Protein AF-A0A529HS28-F1 (afdb_monomer_lite)

Secondary structure (DSSP, 8-state):
-HHHHHHHHHHHHHTTPPPEE---TTS-HHHHHHHHHHHHHHT-SEE---SSSSSHHHHHHHHHHHHHHHHHHHHHHHHHHTT-

pLDDT: mean 97.05, std 5.56, range [56.0, 98.88]

Structure (mmCIF, N/CA/C/O backbone):
data_AF-A0A529HS28-F1
#
_entry.id   AF-A0A529HS28-F1
#
loop_
_atom_site.group_PDB
_atom_site.id
_atom_site.type_symbol
_atom_site.label_atom_id
_atom_site.label_alt_id
_atom_site.label_comp_id
_atom_site.label_asym_id
_atom_site.label_entity_id
_atom_site.label_seq_id
_atom_site.pdbx_PDB_ins_code
_atom_site.Cartn_x
_atom_site.Cartn_y
_atom_site.Cartn_z
_atom_site.occupancy
_atom_site.B_iso_or_equiv
_atom_site.auth_seq_id
_atom_site.auth_comp_id
_atom_site.auth_asym_id
_atom_site.auth_atom_id
_atom_site.pdbx_PDB_model_num
ATOM 1 N N . SER A 1 1 ? -6.719 8.207 -7.548 1.00 94.81 1 SER A N 1
ATOM 2 C CA . SER A 1 1 ? -6.061 9.098 -6.563 1.00 94.81 1 SER A CA 1
ATOM 3 C C . SER A 1 1 ? -5.857 8.355 -5.243 1.00 94.81 1 SER A C 1
ATOM 5 O O . SER A 1 1 ? -6.447 7.295 -5.079 1.00 94.81 1 SER A O 1
ATOM 7 N N . LEU A 1 2 ? -5.083 8.889 -4.286 1.00 97.31 2 LEU A N 1
ATOM 8 C CA . LEU A 1 2 ? -4.947 8.278 -2.947 1.00 97.31 2 LEU A CA 1
ATOM 9 C C . LEU A 1 2 ? -6.285 8.206 -2.186 1.00 97.31 2 LEU A C 1
ATOM 11 O O . LEU A 1 2 ? -6.533 7.250 -1.456 1.00 97.31 2 LEU A O 1
ATOM 15 N N . ALA A 1 3 ? -7.175 9.180 -2.401 1.00 98.25 3 ALA A N 1
ATOM 16 C CA . ALA A 1 3 ? -8.516 9.170 -1.821 1.00 98.25 3 ALA A CA 1
ATOM 17 C C . ALA A 1 3 ? -9.391 8.042 -2.396 1.00 98.25 3 ALA A C 1
ATOM 19 O O . ALA A 1 3 ? -10.157 7.426 -1.659 1.00 98.25 3 ALA A O 1
ATOM 20 N N . ASP A 1 4 ? -9.259 7.741 -3.694 1.00 98.62 4 ASP A N 1
ATOM 21 C CA . ASP A 1 4 ? -9.947 6.596 -4.309 1.00 98.62 4 ASP A CA 1
ATOM 22 C C . ASP A 1 4 ? -9.436 5.276 -3.740 1.00 98.62 4 ASP A C 1
ATOM 24 O O . ASP A 1 4 ? -10.241 4.409 -3.418 1.00 98.62 4 ASP A O 1
ATOM 28 N N . THR A 1 5 ? -8.117 5.143 -3.553 1.00 98.44 5 THR A N 1
ATOM 29 C CA . THR A 1 5 ? -7.521 3.968 -2.905 1.00 98.44 5 THR A CA 1
ATOM 30 C C . THR A 1 5 ? -8.101 3.769 -1.508 1.00 98.44 5 THR A C 1
ATOM 32 O O . THR A 1 5 ? -8.514 2.662 -1.177 1.00 98.44 5 THR A O 1
ATOM 35 N N . ALA A 1 6 ? -8.201 4.836 -0.709 1.00 98.62 6 ALA A N 1
ATOM 36 C CA . ALA A 1 6 ? -8.770 4.743 0.631 1.00 98.62 6 ALA A CA 1
ATOM 37 C C . ALA A 1 6 ? -10.239 4.287 0.606 1.00 98.62 6 ALA A C 1
ATOM 39 O O . ALA A 1 6 ? -10.613 3.369 1.335 1.00 98.62 6 ALA A O 1
ATOM 40 N N . ARG A 1 7 ? -11.060 4.883 -0.271 1.00 98.75 7 ARG A N 1
ATOM 41 C CA . ARG A 1 7 ? -12.465 4.482 -0.459 1.00 98.75 7 ARG A CA 1
ATOM 42 C C . ARG A 1 7 ? -12.596 3.027 -0.900 1.00 98.75 7 ARG A C 1
ATOM 44 O O . ARG A 1 7 ? -13.454 2.323 -0.383 1.00 98.75 7 ARG A O 1
ATOM 51 N N . ALA A 1 8 ? -11.746 2.578 -1.822 1.00 98.69 8 ALA A N 1
ATOM 52 C CA . ALA A 1 8 ? -11.762 1.206 -2.313 1.00 98.69 8 ALA A CA 1
ATOM 53 C C . ALA A 1 8 ? -11.436 0.200 -1.199 1.00 98.69 8 ALA A C 1
ATOM 55 O O . ALA A 1 8 ? -12.164 -0.776 -1.043 1.00 98.69 8 ALA A O 1
ATOM 56 N N . VAL A 1 9 ? -10.407 0.462 -0.381 1.00 98.75 9 VAL A N 1
ATOM 57 C CA . VAL A 1 9 ? -10.068 -0.406 0.762 1.00 98.75 9 VAL A CA 1
ATOM 58 C C . VAL A 1 9 ? -11.227 -0.475 1.757 1.00 98.75 9 VAL A C 1
ATOM 60 O O . VAL A 1 9 ? -11.611 -1.566 2.169 1.00 98.75 9 VAL A O 1
ATOM 63 N N . LEU A 1 10 ? -11.818 0.668 2.120 1.00 98.62 10 LEU A N 1
ATOM 64 C CA . LEU A 1 10 ? -12.950 0.700 3.052 1.00 98.62 10 LEU A CA 1
ATOM 65 C C . LEU A 1 10 ? -14.164 -0.062 2.505 1.00 98.62 10 LEU A C 1
ATOM 67 O O . LEU A 1 10 ? -14.739 -0.870 3.229 1.00 98.62 10 LEU A O 1
ATOM 71 N N . LEU A 1 11 ? -14.488 0.108 1.219 1.00 98.69 11 LEU A N 1
ATOM 72 C CA . LEU A 1 11 ? -15.572 -0.625 0.565 1.00 98.69 11 LEU A CA 1
ATOM 73 C C . LEU A 1 11 ? -15.324 -2.141 0.571 1.00 98.69 11 LEU A C 1
ATOM 75 O O . LEU A 1 11 ? -16.234 -2.914 0.868 1.00 98.69 11 LEU A O 1
ATOM 79 N N . CYS A 1 12 ? -14.099 -2.584 0.272 1.00 98.69 12 CYS A N 1
ATOM 80 C CA . CYS A 1 12 ? -13.726 -3.996 0.362 1.00 98.69 12 CYS A CA 1
ATOM 81 C C . CYS A 1 12 ? -13.952 -4.533 1.783 1.00 98.69 12 CYS A C 1
ATOM 83 O O . CYS A 1 12 ? -14.609 -5.560 1.953 1.00 98.69 12 CYS A O 1
ATOM 85 N N . LYS A 1 13 ? -13.507 -3.796 2.805 1.00 97.38 13 LYS A N 1
ATOM 86 C CA . LYS A 1 13 ? -13.653 -4.191 4.213 1.00 97.38 13 LYS A CA 1
ATOM 87 C C . LYS A 1 13 ? -15.106 -4.266 4.668 1.00 97.38 13 LYS A C 1
ATOM 89 O O . LYS A 1 13 ? -15.480 -5.245 5.311 1.00 97.38 13 LYS A O 1
ATOM 94 N N . GLU A 1 14 ? -15.931 -3.288 4.301 1.00 98.38 14 GLU A N 1
ATOM 95 C CA . GLU A 1 14 ? -17.377 -3.300 4.572 1.00 98.38 14 GLU A CA 1
ATOM 96 C C . GLU A 1 14 ? -18.053 -4.552 3.997 1.00 98.38 14 GLU A C 1
ATOM 98 O O . GLU A 1 14 ? -18.959 -5.116 4.610 1.00 98.38 14 GLU A O 1
ATOM 103 N N . ASN A 1 15 ? -17.554 -5.039 2.859 1.00 98.50 15 ASN A N 1
ATOM 104 C CA . ASN A 1 15 ? -18.068 -6.219 2.169 1.00 98.50 15 ASN A CA 1
ATOM 105 C C . ASN A 1 15 ? -17.299 -7.511 2.489 1.00 98.50 15 ASN A C 1
ATOM 107 O O . ASN A 1 15 ? -17.526 -8.529 1.836 1.00 98.50 15 ASN A O 1
ATOM 111 N N . LYS A 1 16 ? -16.415 -7.505 3.498 1.00 98.00 16 LYS A N 1
ATOM 112 C CA . LYS A 1 16 ? -15.596 -8.665 3.908 1.00 98.00 16 LYS A CA 1
ATOM 113 C C . LYS A 1 16 ? -14.741 -9.242 2.769 1.00 98.00 16 LYS A C 1
ATOM 115 O O . LYS A 1 16 ? -14.505 -10.447 2.704 1.00 98.00 16 LYS A O 1
ATOM 120 N N . VAL A 1 17 ? -14.279 -8.376 1.875 1.00 98.50 17 VAL A N 1
ATOM 121 C CA . VAL A 1 17 ? -13.341 -8.693 0.797 1.00 98.50 17 VAL A CA 1
ATOM 122 C C . VAL A 1 17 ? -11.958 -8.197 1.201 1.00 98.50 17 VAL A C 1
ATOM 124 O O . VAL A 1 17 ? -11.815 -7.052 1.624 1.00 98.50 17 VAL A O 1
ATOM 127 N N . GLY A 1 18 ? -10.942 -9.049 1.051 1.00 98.06 18 GLY A N 1
ATOM 128 C CA . GLY A 1 18 ? -9.556 -8.664 1.310 1.00 98.06 18 GLY A CA 1
ATOM 129 C C . GLY A 1 18 ? -9.085 -7.581 0.337 1.00 98.06 18 GLY A C 1
ATOM 130 O O . GLY A 1 18 ? -9.256 -7.708 -0.877 1.00 98.06 18 GLY A O 1
ATOM 131 N N . ALA A 1 19 ? -8.486 -6.520 0.863 1.00 98.56 19 ALA A N 1
ATOM 132 C CA . ALA A 1 19 ? -7.987 -5.389 0.101 1.00 98.56 19 ALA A CA 1
ATOM 133 C C . ALA A 1 19 ? -6.464 -5.468 -0.065 1.00 98.56 19 ALA A C 1
ATOM 135 O O . ALA A 1 19 ? -5.705 -5.379 0.901 1.00 98.56 19 ALA A O 1
ATOM 136 N N . TYR A 1 20 ? -6.016 -5.574 -1.316 1.00 98.56 20 TYR A N 1
ATOM 137 C CA . TYR A 1 20 ? -4.606 -5.485 -1.685 1.00 98.56 20 TYR A CA 1
ATOM 138 C C . TYR A 1 20 ? -4.306 -4.125 -2.318 1.00 98.56 20 TYR A C 1
ATOM 140 O O . TYR A 1 20 ? -4.779 -3.820 -3.416 1.00 98.56 20 TYR A O 1
ATOM 148 N N . VAL A 1 21 ? -3.501 -3.302 -1.642 1.00 98.62 21 VAL A N 1
ATOM 149 C CA . VAL A 1 21 ? -3.041 -2.023 -2.194 1.00 98.62 21 VAL A CA 1
ATOM 150 C C . VAL A 1 21 ? -1.819 -2.265 -3.075 1.00 98.62 21 VAL A C 1
ATOM 152 O O . VAL A 1 21 ? -0.692 -2.411 -2.603 1.00 98.62 21 VAL A O 1
ATOM 155 N N .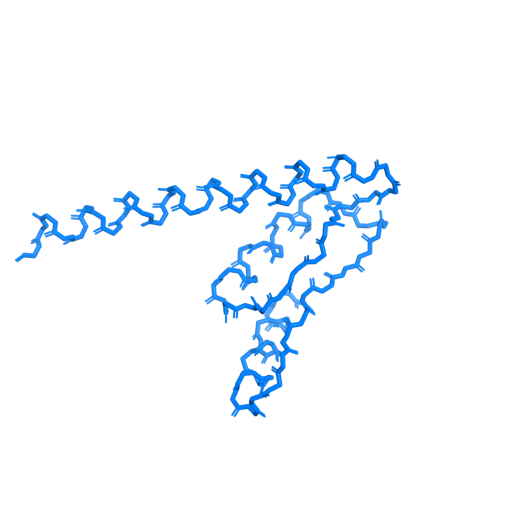 GLY A 1 22 ? -2.069 -2.323 -4.381 1.00 98.31 22 GLY A N 1
ATOM 156 C CA . GLY A 1 22 ? -1.045 -2.544 -5.396 1.00 98.31 22 GLY A CA 1
ATOM 157 C C . GLY A 1 22 ? -0.241 -1.293 -5.781 1.00 98.31 22 GLY A C 1
ATOM 158 O O . GLY A 1 22 ? -0.041 -0.344 -5.014 1.00 98.31 22 GLY A O 1
ATOM 159 N N . GLY A 1 23 ? 0.225 -1.293 -7.024 1.00 97.69 23 GLY A N 1
ATOM 160 C CA . GLY A 1 23 ? 1.022 -0.224 -7.613 1.00 97.69 23 GLY A CA 1
ATOM 161 C C . GLY A 1 23 ? 1.737 -0.704 -8.869 1.00 97.69 23 GLY A C 1
ATOM 162 O O . GLY A 1 23 ? 1.331 -1.700 -9.466 1.00 97.69 23 GLY A O 1
ATOM 163 N N . SER A 1 24 ? 2.799 -0.005 -9.253 1.00 98.31 24 SER A N 1
ATOM 164 C CA . SER A 1 24 ? 3.630 -0.352 -10.408 1.00 98.31 24 SER A CA 1
ATOM 165 C C . SER A 1 24 ? 5.108 -0.343 -10.035 1.00 98.31 24 SER A C 1
ATOM 167 O O . SER A 1 24 ? 5.543 0.459 -9.218 1.00 98.31 24 SER A O 1
ATOM 169 N N . CYS A 1 25 ? 5.923 -1.166 -10.692 1.00 98.31 25 CYS A N 1
ATOM 170 C CA . CYS A 1 25 ? 7.379 -1.051 -10.593 1.00 98.31 25 CYS A CA 1
ATOM 171 C C . CYS A 1 25 ? 7.918 0.248 -11.223 1.00 98.31 25 CYS A C 1
ATOM 173 O O . CYS A 1 25 ? 9.051 0.635 -10.955 1.00 98.31 25 CYS A O 1
ATOM 175 N N . THR A 1 26 ? 7.116 0.935 -12.036 1.00 98.31 26 THR A N 1
ATOM 176 C CA . THR A 1 26 ? 7.490 2.173 -12.739 1.00 98.31 26 THR A CA 1
ATOM 177 C C . THR A 1 26 ? 7.032 3.448 -12.027 1.00 98.31 26 THR A C 1
ATOM 179 O O . THR A 1 26 ? 7.058 4.519 -12.630 1.00 98.31 26 THR A O 1
ATOM 182 N N . GLU A 1 27 ? 6.528 3.348 -10.795 1.00 98.38 27 GLU A N 1
ATOM 183 C CA . GLU A 1 27 ? 6.214 4.527 -9.979 1.00 98.38 27 GLU A CA 1
ATOM 184 C C . GLU A 1 27 ? 7.464 5.053 -9.249 1.00 98.38 27 GLU A C 1
ATOM 186 O O . GLU A 1 27 ? 8.584 4.646 -9.561 1.00 98.38 27 GLU A O 1
ATOM 191 N N . THR A 1 28 ? 7.301 5.980 -8.302 1.00 98.75 28 THR A N 1
ATOM 192 C CA . THR A 1 28 ? 8.423 6.547 -7.543 1.00 98.75 28 THR A CA 1
ATOM 193 C C . THR A 1 28 ? 8.404 6.103 -6.086 1.00 98.75 28 THR A C 1
ATOM 195 O O . THR A 1 28 ? 7.410 5.603 -5.559 1.00 98.75 28 THR A O 1
ATOM 198 N N . ASP A 1 29 ? 9.526 6.301 -5.411 1.00 98.62 29 ASP A N 1
ATOM 199 C CA . ASP A 1 29 ? 9.649 6.138 -3.968 1.00 98.62 29 ASP A CA 1
ATOM 200 C C . ASP A 1 29 ? 8.649 7.030 -3.213 1.00 98.62 29 ASP A C 1
ATOM 202 O O . ASP A 1 29 ? 7.989 6.566 -2.284 1.00 98.62 29 ASP A O 1
ATOM 206 N N . LEU A 1 30 ? 8.456 8.275 -3.662 1.00 98.69 30 LEU A N 1
ATOM 207 C CA . LEU A 1 30 ? 7.497 9.200 -3.056 1.00 98.69 30 LEU A CA 1
ATOM 208 C C . LEU A 1 30 ? 6.047 8.699 -3.166 1.00 98.69 30 LEU A C 1
ATOM 210 O O . LEU A 1 30 ? 5.295 8.780 -2.191 1.00 98.69 30 LEU A O 1
ATOM 214 N N . SER A 1 31 ? 5.631 8.162 -4.321 1.00 98.62 31 SER A N 1
ATOM 215 C CA . SER A 1 31 ? 4.277 7.606 -4.459 1.00 98.62 31 SER A CA 1
ATOM 216 C C . SER A 1 31 ? 4.103 6.324 -3.642 1.00 98.62 31 SER A C 1
ATOM 218 O O . SER A 1 31 ? 3.048 6.130 -3.029 1.00 98.62 31 SER A O 1
ATOM 220 N N . ALA A 1 32 ? 5.149 5.495 -3.555 1.00 98.69 32 ALA A N 1
ATOM 221 C CA . ALA A 1 32 ? 5.163 4.308 -2.714 1.00 98.69 32 ALA A CA 1
ATOM 222 C C . ALA A 1 32 ? 4.964 4.664 -1.238 1.00 98.69 32 ALA A C 1
ATOM 224 O O . ALA A 1 32 ? 4.010 4.177 -0.624 1.00 98.69 32 ALA A O 1
ATOM 225 N N . GLN A 1 33 ? 5.766 5.589 -0.707 1.00 98.75 33 GLN A N 1
ATOM 226 C CA . GLN A 1 33 ? 5.643 6.088 0.665 1.00 98.75 33 GLN A CA 1
ATOM 227 C C . GLN A 1 33 ? 4.248 6.666 0.930 1.00 98.75 33 GLN A C 1
ATOM 229 O O . GLN A 1 33 ? 3.601 6.283 1.901 1.00 98.75 33 GLN A O 1
ATOM 234 N N . ALA A 1 34 ? 3.707 7.501 0.039 1.00 98.62 34 ALA A N 1
ATOM 235 C CA . ALA A 1 34 ? 2.360 8.047 0.216 1.00 98.62 34 ALA A CA 1
ATOM 236 C C . ALA A 1 34 ? 1.275 6.950 0.278 1.00 98.62 34 ALA A C 1
ATOM 238 O O . ALA A 1 34 ? 0.337 7.032 1.076 1.00 98.62 34 ALA A O 1
ATOM 239 N N . SER A 1 35 ? 1.411 5.888 -0.522 1.00 98.56 35 SER A N 1
ATOM 240 C CA . SER A 1 35 ? 0.489 4.749 -0.470 1.00 98.56 35 SER A CA 1
ATOM 241 C C . SER A 1 35 ? 0.637 3.881 0.789 1.00 98.56 35 SER A C 1
ATOM 243 O O . SER A 1 35 ? -0.354 3.272 1.196 1.00 98.56 35 SER A O 1
ATOM 245 N N . VAL A 1 36 ? 1.798 3.879 1.464 1.00 98.75 36 VAL A N 1
ATOM 246 C CA . VAL A 1 36 ? 1.978 3.213 2.774 1.00 98.75 36 VAL A CA 1
ATOM 247 C C . VAL A 1 36 ? 1.059 3.842 3.812 1.00 98.75 36 VAL A C 1
ATOM 249 O O . VAL A 1 36 ? 0.345 3.133 4.520 1.00 98.75 36 VAL A O 1
ATOM 252 N N . HIS A 1 37 ? 1.008 5.175 3.858 1.00 98.62 37 HIS A N 1
ATOM 253 C CA . HIS A 1 37 ? 0.193 5.906 4.832 1.00 98.62 37 HIS A CA 1
ATOM 254 C C . HIS A 1 37 ? -1.300 5.606 4.663 1.00 98.62 37 HIS A C 1
ATOM 256 O O . HIS A 1 37 ? -1.989 5.358 5.651 1.00 98.62 37 HIS A O 1
ATOM 262 N N . ILE A 1 38 ? -1.795 5.554 3.421 1.00 98.44 38 ILE A N 1
ATOM 263 C CA . ILE A 1 38 ? -3.194 5.191 3.141 1.00 98.44 38 ILE A CA 1
ATOM 264 C C . ILE A 1 38 ? -3.479 3.730 3.492 1.00 98.44 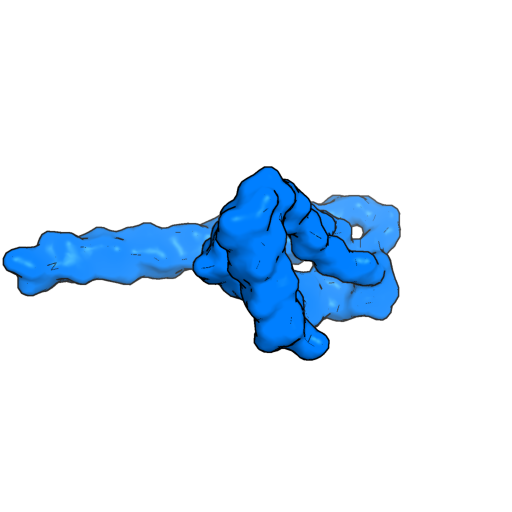38 ILE A C 1
ATOM 266 O O . ILE A 1 38 ? -4.496 3.449 4.130 1.00 98.44 38 ILE A O 1
ATOM 270 N N . SER A 1 39 ? -2.589 2.809 3.116 1.00 98.50 39 SER A N 1
ATOM 271 C CA . SER A 1 39 ? -2.754 1.374 3.390 1.00 98.50 39 SER A CA 1
ATOM 272 C C . SER A 1 39 ? -2.824 1.100 4.890 1.00 98.50 39 SER A C 1
ATOM 274 O O . SER A 1 39 ? -3.706 0.38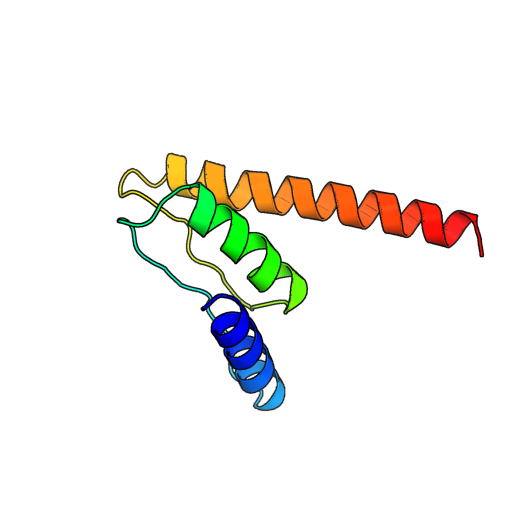2 5.355 1.00 98.50 39 SER A O 1
ATOM 276 N N . MET A 1 40 ? -1.954 1.749 5.664 1.00 98.44 40 MET A N 1
ATOM 277 C CA . MET A 1 40 ? -1.948 1.668 7.120 1.00 98.44 40 MET A CA 1
ATOM 278 C C . MET A 1 40 ? -3.184 2.305 7.762 1.00 98.44 40 MET A C 1
ATOM 280 O O . MET A 1 40 ? -3.802 1.695 8.631 1.00 98.44 40 MET A O 1
ATOM 284 N N . ALA A 1 41 ? -3.572 3.509 7.331 1.00 98.31 41 ALA A N 1
ATOM 285 C CA . ALA A 1 41 ? -4.723 4.219 7.891 1.00 98.31 41 ALA A CA 1
ATOM 286 C C . ALA A 1 41 ? -6.047 3.471 7.666 1.00 98.31 41 ALA A C 1
ATOM 288 O O . ALA A 1 41 ? -6.921 3.468 8.530 1.00 98.31 41 ALA A O 1
ATOM 289 N N . THR A 1 42 ? -6.186 2.812 6.516 1.00 98.31 42 THR A N 1
ATOM 290 C CA . THR A 1 42 ? -7.381 2.028 6.162 1.00 98.31 42 THR A CA 1
ATOM 291 C C . THR A 1 42 ? -7.303 0.568 6.618 1.00 98.31 42 THR A C 1
ATOM 293 O O . THR A 1 42 ? -8.312 -0.142 6.600 1.00 98.31 42 THR A O 1
ATOM 296 N N . GLN A 1 43 ? -6.134 0.144 7.109 1.00 98.06 43 GLN A N 1
ATOM 297 C CA . GLN A 1 43 ? -5.777 -1.231 7.463 1.00 98.06 43 GLN A CA 1
ATOM 298 C C . GLN A 1 43 ? -6.120 -2.194 6.314 1.00 98.06 43 GLN A C 1
ATOM 300 O O . GLN A 1 43 ? -6.993 -3.055 6.452 1.00 98.06 43 GLN A O 1
ATOM 305 N N . ALA A 1 44 ? -5.489 -1.967 5.161 1.00 98.44 44 ALA A N 1
ATOM 306 C CA . ALA A 1 44 ? -5.494 -2.909 4.049 1.00 98.44 44 ALA A CA 1
ATOM 307 C C . ALA A 1 44 ? -4.843 -4.239 4.464 1.00 98.44 44 ALA A C 1
ATOM 309 O O . ALA A 1 44 ? -3.918 -4.247 5.278 1.00 98.44 44 ALA A O 1
ATOM 310 N N . ASP A 1 45 ? -5.303 -5.349 3.891 1.00 98.62 45 ASP A N 1
ATOM 311 C CA . ASP A 1 45 ? -4.831 -6.691 4.246 1.00 98.62 45 ASP A CA 1
ATOM 312 C C . ASP A 1 45 ? -3.416 -6.962 3.729 1.00 98.62 45 ASP A C 1
ATOM 314 O O . ASP A 1 45 ? -2.630 -7.638 4.388 1.00 98.62 45 ASP A O 1
ATOM 318 N N . MET A 1 46 ? -3.081 -6.420 2.554 1.00 98.12 46 MET A N 1
ATOM 319 C CA . MET A 1 46 ? -1.743 -6.503 1.968 1.00 98.12 46 MET A CA 1
ATOM 320 C C . MET A 1 46 ? -1.387 -5.247 1.170 1.00 98.12 46 MET A C 1
ATOM 322 O O . MET A 1 46 ? -2.259 -4.542 0.656 1.00 98.12 46 MET A O 1
ATOM 326 N N . MET A 1 47 ? -0.086 -5.012 0.999 1.00 98.19 47 MET A N 1
ATOM 327 C CA . MET A 1 47 ? 0.454 -3.940 0.167 1.00 98.19 47 MET A CA 1
ATOM 328 C C . MET A 1 47 ? 1.640 -4.433 -0.668 1.00 98.19 47 MET A C 1
ATOM 330 O O . MET A 1 47 ? 2.440 -5.243 -0.203 1.00 98.19 47 MET A O 1
ATOM 334 N N . LEU A 1 48 ? 1.753 -3.940 -1.903 1.00 98.62 48 LEU A N 1
ATOM 335 C CA . LEU A 1 48 ? 2.867 -4.244 -2.800 1.00 98.62 48 LEU A CA 1
ATOM 336 C C . LEU A 1 48 ? 4.167 -3.561 -2.342 1.00 98.62 48 LEU A C 1
ATOM 338 O O . LEU A 1 48 ? 4.186 -2.346 -2.141 1.00 98.62 48 LEU A O 1
ATOM 342 N N . ALA A 1 49 ? 5.270 -4.313 -2.297 1.00 98.50 49 ALA A N 1
ATOM 343 C CA . ALA A 1 49 ? 6.615 -3.739 -2.287 1.00 98.50 49 ALA A CA 1
ATOM 344 C C . ALA A 1 49 ? 6.907 -3.087 -3.651 1.00 98.50 49 ALA A C 1
ATOM 346 O O . ALA A 1 49 ? 6.858 -3.754 -4.685 1.00 98.50 49 ALA A O 1
ATOM 347 N N . LYS A 1 50 ? 7.184 -1.779 -3.657 1.00 98.56 50 LYS A N 1
ATOM 348 C CA . LYS A 1 50 ? 7.366 -0.952 -4.866 1.00 98.56 50 LYS A CA 1
ATOM 349 C C . LYS A 1 50 ? 8.206 0.305 -4.557 1.00 98.56 50 LYS A C 1
ATOM 351 O O . LYS A 1 50 ? 8.326 0.648 -3.381 1.00 98.56 50 LYS A O 1
ATOM 356 N N . PRO A 1 51 ? 8.711 1.052 -5.557 1.00 98.56 51 PRO A N 1
ATOM 357 C CA . PRO A 1 51 ? 8.768 0.732 -6.986 1.00 98.56 51 PRO A CA 1
ATOM 358 C C . PRO A 1 51 ? 9.971 -0.170 -7.312 1.00 98.56 51 PRO A C 1
ATOM 360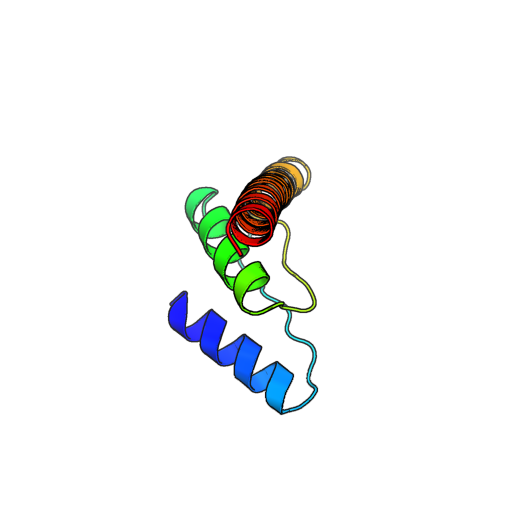 O O . PRO A 1 51 ? 10.620 -0.707 -6.420 1.00 98.56 51 PRO A O 1
ATOM 363 N N . GLY A 1 52 ? 10.290 -0.300 -8.598 1.00 98.06 52 GLY A N 1
ATOM 364 C CA . GLY A 1 52 ? 11.469 -1.004 -9.087 1.00 98.06 52 GLY A CA 1
ATOM 365 C C . GLY A 1 52 ? 11.265 -2.504 -9.285 1.00 98.06 52 GLY A C 1
ATOM 366 O O . GLY A 1 52 ? 10.259 -3.086 -8.888 1.00 98.06 52 GLY A O 1
ATOM 367 N N . MET A 1 53 ? 12.244 -3.119 -9.950 1.00 98.31 53 MET A N 1
ATOM 368 C CA . MET A 1 53 ? 12.307 -4.564 -10.215 1.00 98.31 53 MET A CA 1
ATOM 369 C C . MET A 1 53 ? 13.434 -5.254 -9.431 1.00 98.31 53 MET A C 1
ATOM 371 O O . MET A 1 53 ? 13.592 -6.465 -9.547 1.00 98.31 53 MET A O 1
ATOM 375 N N . GLY A 1 54 ? 14.217 -4.495 -8.654 1.00 97.69 54 GLY A N 1
ATOM 376 C CA . GLY A 1 54 ? 15.337 -5.013 -7.863 1.00 97.69 54 GLY A CA 1
ATOM 377 C C . GLY A 1 54 ? 14.918 -5.709 -6.566 1.00 97.69 54 GLY A C 1
ATOM 378 O O . GLY A 1 54 ? 15.741 -6.376 -5.954 1.00 97.69 54 GLY A O 1
ATOM 379 N N . VAL A 1 55 ? 13.626 -5.645 -6.204 1.00 97.75 55 VAL A N 1
ATOM 380 C CA . VAL A 1 55 ? 13.010 -6.241 -5.001 1.00 97.75 55 VAL A CA 1
ATOM 381 C C . VAL A 1 55 ? 13.511 -5.613 -3.697 1.00 97.75 55 VAL A C 1
ATOM 383 O O . VAL A 1 55 ? 12.699 -5.097 -2.928 1.00 97.75 55 VAL A O 1
ATOM 386 N N . ASP A 1 56 ? 14.818 -5.598 -3.460 1.00 98.62 56 ASP A N 1
ATOM 387 C CA . ASP A 1 56 ? 15.443 -5.126 -2.224 1.00 98.62 56 ASP A CA 1
ATOM 388 C C . ASP A 1 56 ? 15.139 -3.651 -1.943 1.00 98.62 56 ASP A C 1
ATOM 390 O O . ASP A 1 56 ? 14.797 -3.276 -0.815 1.00 98.62 56 ASP A O 1
ATOM 394 N N . GLU A 1 57 ? 15.193 -2.799 -2.968 1.00 98.69 57 GLU A N 1
ATOM 395 C CA . GLU A 1 57 ? 14.867 -1.379 -2.843 1.00 98.69 57 GLU A CA 1
ATOM 396 C C . GLU A 1 57 ? 13.386 -1.197 -2.508 1.00 98.69 57 GLU A C 1
ATOM 398 O O . GLU A 1 57 ? 13.034 -0.406 -1.636 1.00 98.69 57 GLU A O 1
ATOM 403 N N . ALA A 1 58 ? 12.523 -1.981 -3.153 1.00 98.50 58 ALA A N 1
ATOM 404 C CA . ALA A 1 58 ? 11.077 -1.942 -2.985 1.00 98.50 58 ALA A CA 1
ATOM 405 C C . ALA A 1 58 ? 10.662 -2.321 -1.550 1.00 98.50 58 ALA A C 1
ATOM 407 O O . ALA A 1 58 ? 9.857 -1.631 -0.916 1.00 98.50 58 ALA A O 1
ATOM 408 N N . PHE A 1 59 ? 11.253 -3.395 -1.015 1.00 98.56 59 PHE A N 1
ATOM 409 C CA . PHE A 1 59 ? 11.066 -3.826 0.371 1.00 98.56 59 PHE A CA 1
ATOM 410 C C . PHE A 1 59 ? 11.622 -2.805 1.359 1.00 98.56 59 PHE A C 1
ATOM 412 O O . PHE A 1 59 ? 10.966 -2.496 2.355 1.00 98.56 59 PHE A O 1
ATOM 419 N N . SER A 1 60 ? 12.799 -2.250 1.073 1.00 98.75 60 SER A N 1
ATOM 420 C CA . SER A 1 60 ? 13.418 -1.234 1.920 1.00 98.75 60 SER A CA 1
ATOM 421 C C . SER A 1 60 ? 12.567 0.034 1.983 1.00 98.75 60 SER A C 1
ATOM 423 O O . SER A 1 60 ? 12.337 0.557 3.069 1.00 98.75 60 SER A O 1
ATOM 425 N N . ILE A 1 61 ? 12.054 0.524 0.853 1.00 98.81 61 ILE A N 1
ATOM 426 C CA . ILE A 1 61 ? 11.232 1.742 0.792 1.00 98.81 61 ILE A CA 1
ATOM 427 C C . ILE A 1 61 ? 9.920 1.550 1.560 1.00 98.81 61 ILE A C 1
ATOM 429 O O . ILE A 1 61 ? 9.636 2.309 2.490 1.00 98.81 61 ILE A O 1
ATOM 433 N N . VAL A 1 62 ? 9.132 0.531 1.201 1.00 98.75 62 VAL A N 1
ATOM 434 C CA . VAL A 1 62 ? 7.808 0.293 1.799 1.00 98.75 62 VAL A CA 1
ATOM 435 C C . VAL A 1 62 ? 7.933 -0.120 3.266 1.00 98.75 62 VAL A C 1
ATOM 437 O O . VAL A 1 62 ? 7.270 0.455 4.130 1.00 98.75 62 VAL A O 1
ATOM 440 N N . GLY A 1 63 ? 8.820 -1.070 3.567 1.00 98.69 63 GLY A N 1
ATOM 441 C CA . GLY A 1 63 ? 9.004 -1.605 4.913 1.00 98.69 63 GLY A CA 1
ATOM 442 C C . GLY A 1 63 ? 9.547 -0.572 5.898 1.00 98.69 63 GLY A C 1
ATOM 443 O O . GLY A 1 63 ? 9.031 -0.451 7.013 1.00 98.69 63 GLY A O 1
ATOM 444 N N . ASN A 1 64 ? 10.543 0.228 5.500 1.00 98.81 64 ASN A N 1
ATOM 445 C CA . ASN A 1 64 ? 11.092 1.253 6.390 1.00 98.81 64 ASN A CA 1
ATOM 446 C C . ASN A 1 64 ? 10.077 2.365 6.664 1.00 98.81 64 ASN A C 1
ATOM 448 O O . ASN A 1 64 ? 10.000 2.842 7.797 1.00 98.81 64 ASN A O 1
ATOM 452 N N . GLU A 1 65 ? 9.285 2.769 5.667 1.00 98.88 65 GLU A N 1
ATOM 453 C CA . GLU A 1 65 ? 8.263 3.796 5.869 1.00 98.88 65 GLU A CA 1
ATOM 454 C C . GLU A 1 65 ? 7.111 3.304 6.751 1.00 98.88 65 GLU A C 1
ATOM 456 O O . GLU A 1 65 ? 6.683 4.021 7.658 1.00 98.88 65 GLU A O 1
ATOM 461 N N . GLN A 1 66 ? 6.683 2.051 6.580 1.00 98.69 66 GLN A N 1
ATOM 462 C CA . GLN A 1 66 ? 5.698 1.417 7.457 1.00 98.69 66 GLN A CA 1
ATOM 463 C C . GLN A 1 66 ? 6.187 1.378 8.912 1.00 98.69 66 GLN A C 1
ATOM 465 O O . GLN A 1 66 ? 5.464 1.777 9.827 1.00 98.69 66 GLN A O 1
ATOM 470 N N . ASN A 1 67 ? 7.431 0.949 9.141 1.00 98.75 67 ASN A N 1
ATOM 471 C CA . ASN A 1 67 ? 8.016 0.886 10.482 1.00 98.75 67 ASN A CA 1
ATOM 472 C C . ASN A 1 67 ? 8.143 2.272 11.126 1.00 98.75 67 ASN A C 1
ATOM 474 O O . ASN A 1 67 ? 7.844 2.439 12.311 1.00 98.75 67 ASN A O 1
ATOM 478 N N . ARG A 1 68 ? 8.539 3.286 10.348 1.00 98.81 68 ARG A N 1
ATOM 479 C CA . ARG A 1 68 ? 8.614 4.676 10.816 1.00 98.81 68 ARG A CA 1
ATOM 480 C C . ARG A 1 68 ? 7.240 5.197 11.232 1.00 98.81 68 ARG A C 1
ATOM 482 O O . ARG A 1 68 ? 7.112 5.776 12.312 1.00 98.81 68 ARG A O 1
ATOM 489 N N . LEU A 1 69 ? 6.217 4.953 10.412 1.00 98.62 69 LEU A N 1
ATOM 490 C CA . LEU A 1 69 ? 4.842 5.354 10.699 1.00 98.62 69 LEU A CA 1
ATOM 491 C C . LEU A 1 69 ? 4.312 4.658 11.961 1.00 98.62 69 LEU A C 1
ATOM 493 O O . LEU A 1 69 ? 3.791 5.331 12.850 1.00 98.62 69 LEU A O 1
ATOM 497 N N . LEU A 1 70 ? 4.523 3.346 12.106 1.00 98.50 70 LEU A N 1
ATOM 498 C CA . LEU A 1 70 ? 4.171 2.601 13.321 1.00 98.50 70 LEU A CA 1
ATOM 499 C C . LEU A 1 70 ? 4.843 3.178 14.571 1.00 98.50 70 LEU A C 1
ATOM 501 O O . LEU A 1 70 ? 4.172 3.408 15.578 1.00 98.50 70 LEU A O 1
ATOM 505 N N . ALA A 1 71 ? 6.144 3.470 14.511 1.00 98.56 71 ALA A N 1
ATOM 506 C CA . ALA A 1 71 ? 6.869 4.068 15.630 1.00 98.56 71 ALA A CA 1
ATOM 507 C C . ALA A 1 71 ? 6.284 5.435 16.029 1.00 98.56 71 ALA A C 1
ATOM 509 O O . ALA A 1 71 ? 6.093 5.715 17.216 1.00 98.56 71 ALA A O 1
ATOM 510 N N . MET A 1 72 ? 5.939 6.274 15.046 1.00 98.31 72 MET A N 1
ATOM 511 C CA . MET A 1 72 ? 5.295 7.568 15.289 1.00 98.31 72 MET A CA 1
ATOM 512 C C . MET A 1 72 ? 3.908 7.423 15.924 1.00 98.31 72 MET A C 1
ATOM 514 O O . MET A 1 72 ? 3.595 8.149 16.870 1.00 98.31 72 MET A O 1
ATOM 518 N N . LEU A 1 73 ? 3.084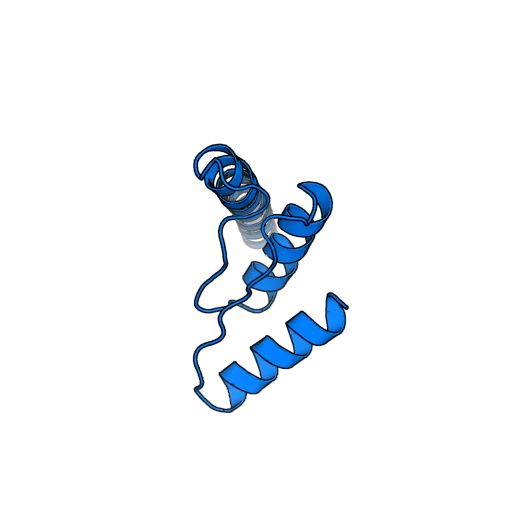 6.498 15.426 1.00 97.62 73 LEU A N 1
ATOM 519 C CA . LEU A 1 73 ? 1.743 6.237 15.955 1.00 97.62 73 LEU A CA 1
ATOM 520 C C . LEU A 1 73 ? 1.803 5.703 17.391 1.00 97.62 73 LEU A C 1
ATOM 522 O O . LEU A 1 73 ? 1.094 6.213 18.257 1.00 97.62 73 LEU A O 1
ATOM 526 N N . ASN A 1 74 ? 2.703 4.757 17.667 1.00 97.31 74 ASN A N 1
ATOM 527 C CA . ASN A 1 74 ? 2.908 4.201 19.005 1.00 97.31 74 ASN A CA 1
ATOM 528 C C . ASN A 1 74 ? 3.358 5.271 20.004 1.00 97.31 74 ASN A C 1
ATOM 530 O O . ASN A 1 74 ? 2.826 5.346 21.111 1.00 97.31 74 ASN A O 1
ATOM 534 N N . ARG A 1 75 ? 4.281 6.156 19.602 1.00 97.50 75 ARG A N 1
ATOM 535 C CA . ARG A 1 75 ? 4.713 7.276 20.447 1.00 97.50 75 ARG A CA 1
ATOM 536 C C . ARG A 1 75 ? 3.554 8.214 20.786 1.00 97.50 75 ARG A C 1
ATOM 538 O O . ARG A 1 75 ? 3.409 8.598 21.942 1.00 97.50 75 ARG A O 1
ATOM 545 N N . ARG A 1 76 ? 2.734 8.583 19.797 1.00 95.62 76 ARG A N 1
ATOM 546 C CA . ARG A 1 76 ? 1.564 9.457 20.007 1.00 95.62 76 ARG A CA 1
ATOM 547 C C . ARG A 1 76 ? 0.517 8.799 20.899 1.00 95.62 76 ARG A C 1
ATOM 549 O O . ARG A 1 76 ? -0.041 9.460 21.765 1.00 95.62 76 ARG A O 1
ATOM 556 N N . ARG A 1 77 ? 0.282 7.499 20.720 1.00 95.31 77 ARG A N 1
ATOM 557 C CA . ARG A 1 77 ? -0.626 6.727 21.571 1.00 95.31 77 ARG A CA 1
ATOM 558 C C . ARG A 1 77 ? -0.184 6.759 23.036 1.00 95.31 77 ARG A C 1
ATOM 560 O O . ARG A 1 77 ? -0.984 7.139 23.879 1.00 95.31 77 ARG A O 1
ATOM 567 N N . ALA A 1 78 ? 1.085 6.461 23.314 1.00 94.19 78 ALA A N 1
ATOM 568 C CA . ALA A 1 78 ? 1.627 6.506 24.673 1.00 94.19 78 ALA A CA 1
ATOM 569 C C . ALA A 1 78 ? 1.542 7.912 25.299 1.00 94.19 78 ALA A C 1
ATOM 571 O O . ALA A 1 78 ? 1.274 8.056 26.485 1.00 94.19 78 ALA A O 1
ATOM 572 N N . GLN A 1 79 ? 1.739 8.968 24.502 1.00 93.06 79 GLN A N 1
ATOM 573 C CA . GLN A 1 79 ? 1.555 10.344 24.974 1.00 93.06 79 GLN A CA 1
ATOM 574 C C . GLN A 1 79 ? 0.099 10.643 25.343 1.00 93.06 79 GLN A C 1
ATOM 576 O O . GLN A 1 79 ? -0.136 11.264 26.372 1.00 93.06 79 GLN A O 1
ATOM 581 N N . ASN A 1 80 ? -0.863 10.193 24.537 1.00 91.69 80 ASN A N 1
ATOM 582 C CA . ASN A 1 80 ? -2.284 10.399 24.818 1.00 91.69 80 ASN A CA 1
ATOM 583 C C . ASN A 1 80 ? -2.743 9.628 26.065 1.00 91.69 80 ASN A C 1
ATOM 585 O O . ASN A 1 80 ? -3.548 10.148 26.828 1.00 91.69 80 ASN A O 1
ATOM 589 N N . GLU A 1 81 ? -2.214 8.422 26.288 1.00 90.69 81 GLU A N 1
ATOM 590 C CA . GLU A 1 81 ? -2.499 7.607 27.479 1.00 90.69 81 GLU A CA 1
ATOM 591 C C . GLU A 1 81 ? -1.944 8.232 28.774 1.00 90.69 81 GLU A C 1
ATOM 593 O O . GLU A 1 81 ? -2.519 8.029 29.832 1.00 90.69 81 GLU A O 1
ATOM 598 N N . ASN A 1 82 ? -0.871 9.028 28.702 1.00 81.06 82 ASN A N 1
ATOM 599 C CA . ASN A 1 82 ? -0.294 9.716 29.868 1.00 81.06 82 ASN A CA 1
ATOM 600 C C . ASN A 1 82 ? -0.990 11.044 30.225 1.00 81.06 82 ASN A C 1
ATOM 602 O O . ASN A 1 82 ? -0.670 11.640 31.253 1.00 81.06 82 ASN A O 1
ATOM 606 N N . VAL A 1 83 ? -1.855 11.560 29.345 1.00 76.88 83 VAL A N 1
ATOM 607 C CA . VAL A 1 83 ? -2.542 12.857 29.509 1.00 76.88 83 VAL A CA 1
ATOM 608 C C . VAL A 1 83 ? -4.011 12.681 29.927 1.00 76.88 83 VAL A C 1
ATOM 610 O O . VAL A 1 83 ? -4.605 13.638 30.423 1.00 76.88 83 VAL A O 1
ATOM 613 N N . GLY A 1 84 ? -4.591 11.490 29.736 1.00 56.00 84 GLY A N 1
ATOM 614 C CA . GLY A 1 84 ? -5.935 11.126 30.208 1.00 56.00 84 GLY A CA 1
ATOM 615 C C . GLY A 1 84 ? -5.909 10.471 31.579 1.00 56.00 84 GLY A C 1
ATOM 616 O O . GLY A 1 84 ? -6.846 10.750 32.357 1.00 56.00 84 GLY A O 1
#

Radius of gyration: 14.26 Å; chains: 1; bounding box: 34×22×43 Å

Foldseek 3Di:
DLVVLLVVLLVCVVVVHAAEAEDELPDDLVVLLSNLVSCVVSVHVYYDQDHHDPSVVSCCSNVVSNVVVVVVVVVVVVVVVVVD

Sequence (84 aa):
SLADTARAVLL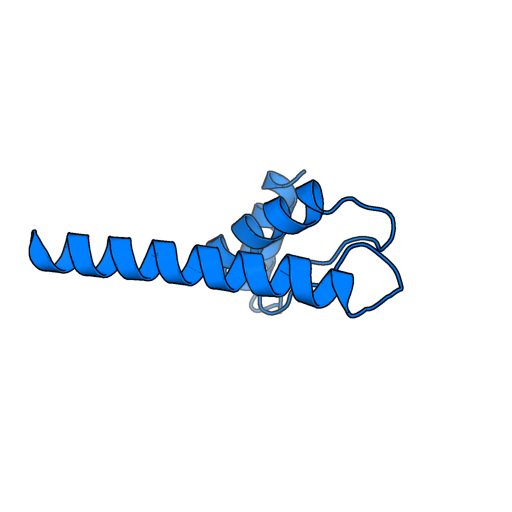CKENKVGAYVGGSCTETDLSAQASVHISMATQADMMLAKPGMGVDEAFSIVGNEQNRLLAMLNRRRAQNENVG